Protein AF-A0A838F426-F1 (afdb_monomer)

Nearest PDB structures (foldseek):
  8aw4-assembly1_B  TM=4.23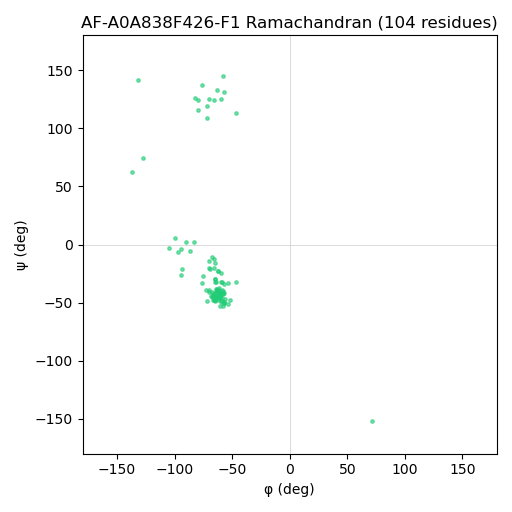3E-01  e=8.401E-02  synthetic construct
  7q1f-assembly1_D  TM=4.205E-01  e=1.550E-01  synthetic construct
  6g4j-assembly1_B  TM=4.223E-01  e=1.832E-01  synthetic construct
  7q1f-assembly2_T  TM=4.199E-01  e=1.832E-01  synthetic construct
  8aw4-assembly1_A  TM=4.110E-01  e=4.224E-01  synthetic construct

Radius of gyration: 15.84 Å; Cα contacts (8 Å, |Δi|>4): 68; chains: 1; bounding box: 32×31×45 Å

Sequence (106 aa):
MKEPLKEKELSALINLLDDPDKEVYRHVTDRLIAFGTSIIPSLEDAWEKTFDPNLHYRLEELIHLIQFETLLKELKQWTNKDQGDLLEGAILISRYQYPDLSIAKI

pLDDT: mean 88.85, std 12.35, range [35.94, 97.0]

Structure (mmCIF, N/CA/C/O backbone):
data_AF-A0A838F426-F1
#
_entry.id   AF-A0A838F426-F1
#
loop_
_atom_site.group_PDB
_atom_site.id
_atom_site.type_symbol
_atom_site.label_atom_id
_atom_site.label_alt_id
_atom_site.label_comp_id
_atom_site.label_asym_id
_atom_site.label_entity_id
_atom_site.label_seq_id
_atom_site.pdbx_PDB_ins_code
_atom_site.Cartn_x
_atom_site.Cartn_y
_atom_site.Cartn_z
_atom_site.occupancy
_atom_site.B_iso_or_equiv
_atom_site.auth_seq_id
_atom_site.auth_comp_id
_atom_site.auth_asym_id
_atom_site.auth_atom_id
_atom_site.pdbx_PDB_model_num
ATOM 1 N N . MET A 1 1 ? 2.588 -20.187 9.489 1.00 35.94 1 MET A N 1
ATOM 2 C CA . MET A 1 1 ? 3.975 -19.694 9.340 1.00 35.94 1 MET A CA 1
ATOM 3 C C . MET A 1 1 ? 4.070 -18.995 7.995 1.00 35.94 1 MET A C 1
ATOM 5 O O . MET A 1 1 ? 3.847 -19.667 7.000 1.00 35.94 1 MET A O 1
ATOM 9 N N . LYS A 1 2 ? 4.301 -17.676 7.946 1.00 41.00 2 LYS A N 1
ATOM 10 C CA . LYS A 1 2 ? 4.697 -17.009 6.694 1.00 41.00 2 LYS A CA 1
ATOM 11 C C . LYS A 1 2 ? 6.196 -17.270 6.518 1.00 41.00 2 LYS A C 1
ATOM 13 O O . LYS A 1 2 ? 6.947 -17.048 7.465 1.00 41.00 2 LYS A O 1
ATOM 18 N N . GLU A 1 3 ? 6.593 -17.844 5.387 1.00 49.00 3 GLU A N 1
ATOM 19 C CA . GLU A 1 3 ? 8.003 -18.075 5.055 1.00 49.00 3 GLU A CA 1
ATOM 20 C C . GLU A 1 3 ? 8.774 -16.743 5.072 1.00 49.00 3 GLU A C 1
ATOM 22 O O . GLU A 1 3 ? 8.195 -15.712 4.717 1.00 49.00 3 GLU A O 1
ATOM 27 N N . PRO A 1 4 ? 10.053 -16.731 5.492 1.00 51.56 4 PRO A N 1
ATOM 28 C CA . PRO A 1 4 ? 10.873 -15.536 5.376 1.00 51.56 4 PRO A CA 1
ATOM 29 C C . PRO A 1 4 ? 10.963 -15.160 3.896 1.00 51.56 4 PRO A C 1
ATOM 31 O O . PRO A 1 4 ? 11.332 -15.993 3.064 1.00 51.56 4 PRO A O 1
ATOM 34 N N . LEU A 1 5 ? 10.586 -13.917 3.584 1.00 57.00 5 LEU A N 1
ATOM 35 C CA . LEU A 1 5 ? 10.709 -13.319 2.258 1.00 57.00 5 LEU A CA 1
ATOM 36 C C . LEU A 1 5 ? 12.112 -13.604 1.717 1.00 57.00 5 LEU A C 1
ATOM 38 O O . LEU A 1 5 ? 13.106 -13.116 2.253 1.00 57.00 5 LEU A O 1
ATOM 42 N N . LYS A 1 6 ? 12.211 -14.413 0.660 1.00 75.00 6 LYS A N 1
ATOM 43 C CA . LYS A 1 6 ? 13.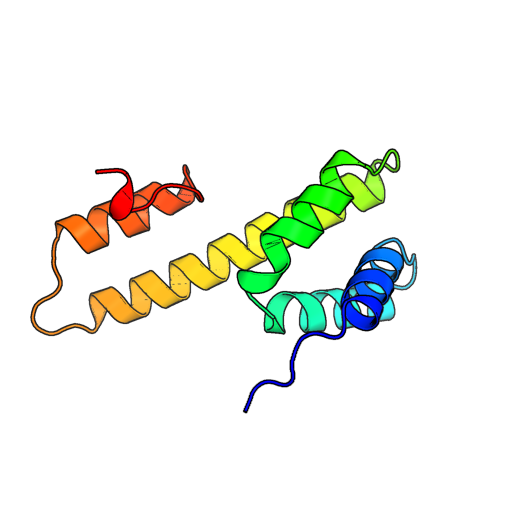469 -14.531 -0.072 1.00 75.00 6 LYS A CA 1
ATOM 44 C C . LYS A 1 6 ? 13.618 -13.215 -0.820 1.00 75.00 6 LYS A C 1
ATOM 46 O O . LYS A 1 6 ? 12.885 -12.990 -1.772 1.00 75.00 6 LYS A O 1
ATOM 51 N N . GLU A 1 7 ? 14.553 -12.357 -0.419 1.00 80.56 7 GLU A N 1
ATOM 52 C CA . GLU A 1 7 ? 14.840 -11.070 -1.088 1.00 80.56 7 GLU A CA 1
ATOM 53 C C . GLU A 1 7 ? 14.940 -11.210 -2.619 1.00 80.56 7 GLU A C 1
ATOM 55 O O . GLU A 1 7 ? 14.505 -10.341 -3.370 1.00 80.56 7 GLU A O 1
ATOM 60 N N . LYS A 1 8 ? 15.427 -12.367 -3.088 1.00 86.50 8 LYS A N 1
ATOM 61 C CA . LYS A 1 8 ? 15.462 -12.742 -4.508 1.00 86.50 8 LYS A CA 1
ATOM 62 C C . LYS A 1 8 ? 14.082 -12.838 -5.170 1.00 86.50 8 LYS A C 1
ATOM 64 O O . LYS A 1 8 ? 13.956 -12.442 -6.319 1.00 86.50 8 LYS A O 1
ATOM 69 N N . GLU A 1 9 ? 13.074 -13.379 -4.483 1.00 90.69 9 GLU A N 1
ATOM 70 C CA . GLU A 1 9 ? 11.692 -13.444 -4.988 1.00 90.69 9 GLU A CA 1
ATOM 71 C C . GLU A 1 9 ? 11.112 -12.036 -5.102 1.00 90.69 9 GLU A C 1
ATOM 73 O O . GLU A 1 9 ? 10.586 -11.685 -6.152 1.00 90.69 9 GLU A O 1
ATOM 78 N N . LEU A 1 10 ? 11.267 -11.208 -4.064 1.00 91.81 10 LEU A N 1
ATOM 79 C CA . LEU A 1 10 ? 10.752 -9.839 -4.076 1.00 91.81 10 LEU A CA 1
ATOM 80 C C . LEU A 1 10 ? 11.399 -9.000 -5.184 1.00 91.81 10 LEU A C 1
ATOM 82 O O . LEU A 1 10 ? 10.696 -8.341 -5.941 1.00 91.81 10 LEU A O 1
ATOM 86 N N . SER A 1 11 ? 12.721 -9.081 -5.331 1.00 90.69 11 SER A N 1
ATOM 87 C CA . SER A 1 11 ? 13.438 -8.382 -6.400 1.00 90.69 11 SER A CA 1
ATOM 88 C C . SER A 1 11 ? 13.021 -8.873 -7.793 1.00 90.69 11 SER A C 1
ATOM 90 O O . SER A 1 11 ? 12.832 -8.061 -8.693 1.00 90.69 11 SER A O 1
ATOM 92 N N . ALA A 1 12 ? 12.798 -10.182 -7.970 1.00 92.75 12 ALA A N 1
ATOM 93 C CA . ALA A 1 12 ? 12.281 -10.722 -9.227 1.00 92.75 12 ALA A CA 1
ATOM 94 C C . ALA A 1 12 ? 10.861 -10.223 -9.538 1.00 92.75 12 ALA A C 1
ATOM 96 O O . ALA A 1 12 ? 10.587 -9.876 -10.679 1.00 92.75 12 ALA A O 1
ATOM 97 N N . LEU A 1 13 ? 9.978 -10.149 -8.537 1.00 95.25 13 LEU A N 1
ATOM 98 C CA . LEU A 1 13 ? 8.626 -9.610 -8.704 1.00 95.25 13 LEU A CA 1
ATOM 99 C C . LEU A 1 13 ? 8.650 -8.123 -9.069 1.00 95.25 13 LEU A C 1
ATOM 101 O O . LEU A 1 13 ? 7.947 -7.720 -9.985 1.00 95.25 13 LEU A O 1
ATOM 105 N N . ILE A 1 14 ? 9.486 -7.320 -8.405 1.00 93.56 14 ILE A N 1
ATOM 106 C CA . ILE A 1 14 ? 9.640 -5.893 -8.724 1.00 93.56 14 ILE A CA 1
ATOM 107 C C . ILE A 1 14 ? 10.102 -5.708 -10.174 1.00 93.56 14 ILE A C 1
ATOM 109 O O . ILE A 1 14 ? 9.547 -4.882 -10.888 1.00 93.56 14 ILE A O 1
ATOM 113 N N . ASN A 1 15 ? 11.053 -6.521 -10.638 1.00 91.25 15 ASN A N 1
ATOM 114 C CA . ASN A 1 15 ? 11.525 -6.471 -12.023 1.00 91.25 15 ASN A CA 1
ATOM 115 C C . ASN A 1 15 ? 10.499 -6.966 -13.051 1.00 91.25 15 ASN A C 1
ATOM 117 O O . ASN A 1 15 ? 10.721 -6.766 -14.231 1.00 91.25 15 ASN A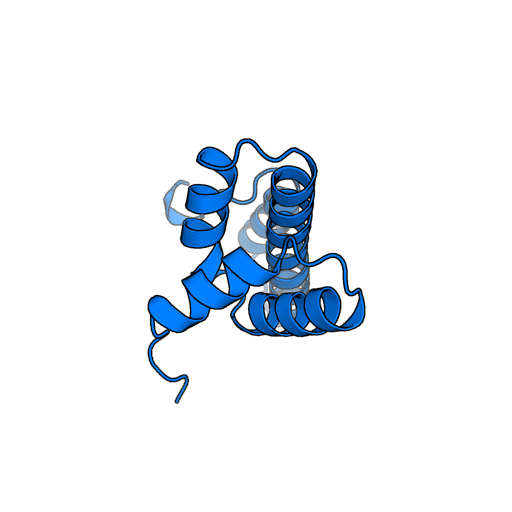 O 1
ATOM 121 N N . LEU A 1 16 ? 9.431 -7.654 -12.641 1.00 95.00 16 LEU A N 1
ATOM 122 C CA . LEU A 1 16 ? 8.343 -8.066 -13.536 1.00 95.00 16 LEU A CA 1
ATOM 123 C C . LEU A 1 16 ? 7.187 -7.056 -13.542 1.00 95.00 16 LEU A C 1
ATOM 125 O O . LEU A 1 16 ? 6.219 -7.232 -14.279 1.00 95.00 16 LEU A O 1
ATOM 129 N N . LEU A 1 17 ? 7.255 -6.001 -12.721 1.00 93.88 17 LEU A N 1
ATOM 130 C CA . LEU A 1 17 ? 6.239 -4.951 -12.719 1.00 93.88 17 LEU A CA 1
ATOM 131 C C . LEU A 1 17 ? 6.261 -4.111 -13.990 1.00 93.88 17 LEU A C 1
ATOM 133 O O . LEU A 1 17 ? 5.248 -3.481 -14.263 1.00 93.88 17 LEU A O 1
ATOM 137 N N . ASP A 1 18 ? 7.349 -4.060 -14.753 1.00 90.44 18 ASP A N 1
ATOM 138 C CA . ASP A 1 18 ? 7.430 -3.333 -16.025 1.00 90.44 18 ASP A CA 1
ATOM 139 C C . ASP A 1 18 ? 6.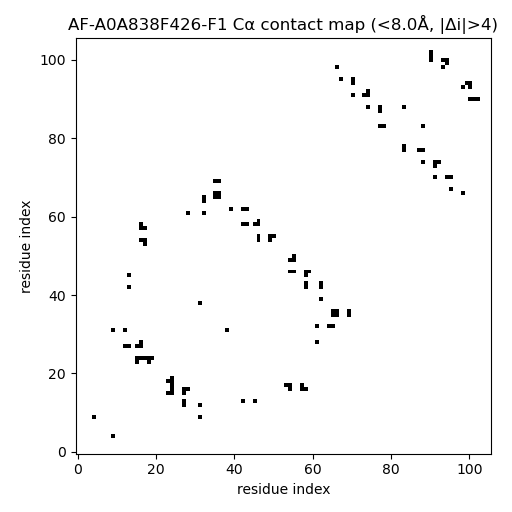952 -4.168 -17.227 1.00 90.44 18 ASP A C 1
ATOM 141 O O . ASP A 1 18 ? 6.808 -3.626 -18.327 1.00 90.44 18 ASP A O 1
ATOM 145 N N . ASP A 1 19 ? 6.629 -5.452 -17.014 1.00 93.06 19 ASP A N 1
ATOM 146 C CA . ASP A 1 19 ? 6.256 -6.376 -18.080 1.00 93.06 19 ASP A CA 1
ATOM 147 C C . ASP A 1 19 ? 5.046 -5.826 -18.875 1.00 93.06 19 ASP A C 1
ATOM 149 O O . ASP A 1 19 ? 4.056 -5.347 -18.287 1.00 93.06 19 ASP A O 1
ATOM 153 N N . PRO A 1 20 ? 5.120 -5.810 -20.221 1.00 90.94 20 PRO A N 1
ATOM 154 C CA . PRO A 1 20 ? 4.027 -5.341 -21.065 1.00 90.94 20 PRO A CA 1
ATOM 155 C C . PRO A 1 20 ? 2.818 -6.291 -21.070 1.00 90.94 20 PRO A C 1
ATOM 157 O O . PRO A 1 20 ? 1.717 -5.859 -21.429 1.00 90.94 20 PRO A O 1
ATOM 160 N N . ASP A 1 21 ? 2.993 -7.562 -20.696 1.00 96.19 21 ASP A N 1
ATOM 161 C CA . ASP A 1 21 ? 1.910 -8.529 -20.557 1.00 96.19 21 ASP A CA 1
ATOM 162 C C . ASP A 1 21 ? 1.061 -8.207 -19.318 1.00 96.19 21 ASP A C 1
ATOM 164 O O . ASP A 1 21 ? 1.508 -8.216 -18.167 1.00 96.19 21 ASP A O 1
ATOM 168 N N . LYS A 1 22 ? -0.222 -7.930 -19.564 1.00 93.12 22 LYS A N 1
ATOM 169 C CA . LYS A 1 22 ? -1.181 -7.542 -18.525 1.00 93.12 22 LYS A CA 1
ATOM 170 C C . LYS A 1 22 ? -1.444 -8.650 -17.512 1.00 93.12 22 LYS A C 1
ATOM 172 O O . LYS A 1 22 ? -1.716 -8.337 -16.355 1.00 93.12 22 LYS A O 1
ATOM 177 N N . GLU A 1 23 ? -1.394 -9.914 -17.922 1.00 95.81 23 GLU A N 1
ATOM 178 C CA . GLU A 1 23 ? -1.602 -11.034 -17.006 1.00 95.81 23 GLU A CA 1
ATOM 179 C C . GLU A 1 23 ? -0.393 -11.213 -16.091 1.00 95.81 23 GLU A C 1
ATOM 181 O O . GLU A 1 23 ? -0.576 -11.440 -14.894 1.00 95.81 23 GLU A O 1
ATOM 186 N N . VAL A 1 24 ? 0.826 -11.036 -16.617 1.00 95.12 24 VAL A N 1
ATOM 187 C CA . VAL A 1 24 ? 2.051 -11.033 -15.802 1.00 95.12 24 VAL A CA 1
ATOM 188 C C . VAL A 1 24 ? 1.986 -9.910 -14.777 1.00 95.12 24 VAL A C 1
ATOM 190 O O . VAL A 1 24 ? 2.083 -10.185 -13.580 1.00 95.12 24 VAL A O 1
ATOM 193 N N . TYR A 1 25 ? 1.720 -8.678 -15.222 1.00 93.69 25 TYR A N 1
ATOM 194 C CA . TYR A 1 25 ? 1.564 -7.530 -14.332 1.00 93.69 25 TYR A CA 1
ATOM 195 C C . TYR A 1 25 ? 0.522 -7.799 -13.239 1.00 93.69 25 TYR A C 1
ATOM 197 O O . TYR A 1 25 ? 0.827 -7.675 -12.056 1.00 93.69 25 TYR A O 1
ATOM 205 N N . ARG A 1 26 ? -0.682 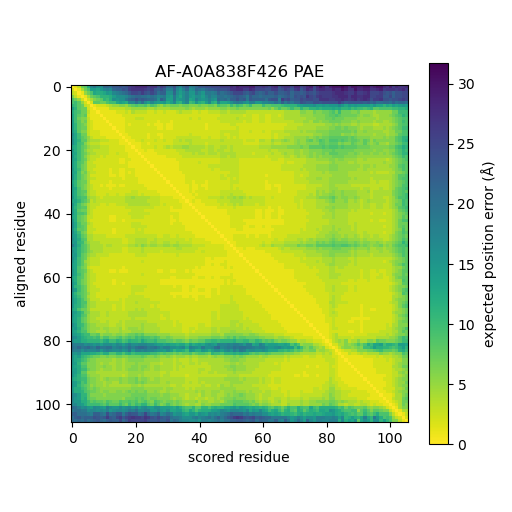-8.255 -13.612 1.00 95.00 26 ARG A N 1
ATOM 206 C CA . ARG A 1 26 ? -1.760 -8.554 -12.658 1.00 95.00 26 ARG A CA 1
ATOM 207 C C . ARG A 1 26 ? -1.327 -9.584 -11.615 1.00 95.00 26 ARG A C 1
ATOM 209 O O . ARG A 1 26 ? -1.492 -9.354 -10.422 1.00 95.00 26 ARG A O 1
ATOM 216 N N . HIS A 1 27 ? -0.750 -10.704 -12.047 1.00 95.81 27 HIS A N 1
ATOM 217 C CA . HIS A 1 27 ? -0.310 -11.763 -11.140 1.00 95.81 27 HIS A CA 1
ATOM 218 C C . HIS A 1 27 ? 0.812 -11.315 -10.196 1.00 95.81 27 HIS A C 1
ATOM 220 O O . HIS A 1 27 ? 0.819 -11.695 -9.022 1.00 95.81 27 HIS A O 1
ATOM 226 N N . VAL A 1 28 ? 1.748 -10.507 -10.694 1.00 95.94 28 VAL A N 1
ATOM 227 C CA . VAL A 1 28 ? 2.837 -9.926 -9.903 1.00 95.94 28 VAL A CA 1
ATOM 228 C C . VAL A 1 28 ? 2.282 -8.947 -8.871 1.00 95.94 28 VAL A C 1
ATOM 230 O O . VAL A 1 28 ? 2.608 -9.062 -7.690 1.00 95.94 28 VAL A O 1
ATOM 233 N N . THR A 1 29 ? 1.395 -8.041 -9.282 1.00 94.62 29 THR A N 1
ATOM 234 C CA . THR A 1 29 ? 0.726 -7.084 -8.396 1.00 94.62 29 THR A CA 1
ATOM 235 C C . THR A 1 29 ? -0.067 -7.792 -7.298 1.00 94.62 29 THR A C 1
ATOM 237 O O . THR A 1 29 ? 0.144 -7.492 -6.124 1.00 94.62 29 THR A O 1
ATOM 240 N N . ASP A 1 30 ? -0.885 -8.796 -7.635 1.00 94.75 30 ASP A N 1
ATOM 241 C CA . ASP A 1 30 ? -1.646 -9.592 -6.658 1.00 94.75 30 ASP A CA 1
ATOM 242 C C . ASP A 1 30 ? -0.716 -10.244 -5.617 1.00 94.75 30 ASP A C 1
ATOM 244 O O . ASP A 1 30 ? -0.995 -10.265 -4.413 1.00 94.75 30 ASP A O 1
ATOM 248 N N . ARG A 1 31 ? 0.431 -10.766 -6.073 1.00 94.69 31 ARG A N 1
ATOM 249 C CA . ARG A 1 31 ? 1.435 -11.384 -5.202 1.00 94.69 31 ARG A CA 1
ATOM 250 C C . ARG A 1 31 ? 2.101 -10.361 -4.283 1.00 94.69 31 ARG A C 1
ATOM 252 O O . ARG A 1 31 ? 2.306 -10.667 -3.109 1.00 94.69 31 ARG A O 1
ATOM 259 N N . LEU A 1 32 ? 2.421 -9.173 -4.794 1.00 94.62 32 LEU A N 1
ATOM 260 C CA . LEU A 1 32 ? 3.022 -8.086 -4.021 1.00 94.62 32 LEU A CA 1
ATOM 261 C C . LEU A 1 32 ? 2.056 -7.556 -2.953 1.00 94.62 32 LEU A C 1
ATOM 263 O O . LEU A 1 32 ? 2.435 -7.457 -1.786 1.00 94.62 32 LEU A O 1
ATOM 267 N N . ILE A 1 33 ? 0.787 -7.341 -3.309 1.00 93.56 33 ILE A N 1
ATOM 268 C CA . ILE A 1 33 ? -0.268 -6.936 -2.366 1.00 93.56 33 ILE A CA 1
ATOM 269 C C . ILE A 1 33 ? -0.414 -7.955 -1.229 1.00 93.56 33 ILE A C 1
ATOM 271 O O . ILE A 1 33 ? -0.533 -7.576 -0.063 1.00 93.56 33 ILE A O 1
ATOM 275 N N . ALA A 1 34 ? -0.324 -9.257 -1.524 1.00 92.06 34 ALA A N 1
ATOM 276 C CA . ALA A 1 34 ? -0.431 -10.310 -0.513 1.00 92.06 34 ALA A CA 1
ATOM 277 C C . ALA A 1 34 ? 0.672 -10.261 0.568 1.00 92.06 34 ALA A C 1
ATOM 279 O O . ALA A 1 34 ? 0.472 -10.772 1.682 1.00 92.06 34 ALA A O 1
ATOM 280 N N . PHE A 1 35 ? 1.826 -9.648 0.278 1.00 91.31 35 PHE A N 1
ATOM 281 C CA . PHE A 1 35 ? 2.857 -9.407 1.288 1.00 91.31 35 PHE A CA 1
ATOM 282 C C . PHE A 1 35 ? 2.492 -8.256 2.238 1.00 91.31 35 PHE A C 1
ATOM 284 O O . PHE A 1 35 ? 2.870 -8.302 3.410 1.00 91.31 35 PHE A O 1
ATOM 291 N N . GLY A 1 36 ? 1.682 -7.294 1.791 1.00 90.12 36 GLY A N 1
ATOM 292 C CA . GLY A 1 36 ? 1.223 -6.159 2.589 1.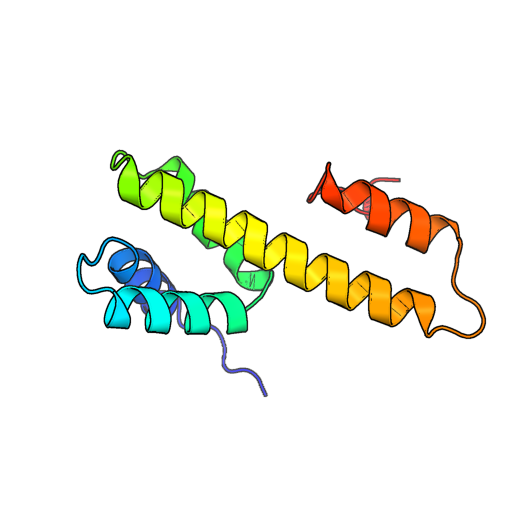00 90.12 36 GLY A CA 1
ATOM 293 C C . GLY A 1 36 ? 2.332 -5.142 2.874 1.00 90.12 36 GLY A C 1
ATOM 294 O O . GLY A 1 36 ? 3.291 -5.011 2.119 1.00 90.12 36 GLY A O 1
ATOM 295 N N . THR A 1 37 ? 2.232 -4.421 3.992 1.00 91.81 37 THR A N 1
ATOM 296 C CA . THR A 1 37 ? 3.138 -3.300 4.312 1.00 91.81 37 THR A CA 1
ATOM 297 C C . THR A 1 37 ? 4.600 -3.683 4.533 1.00 91.81 37 THR A C 1
ATOM 299 O O . THR A 1 37 ? 5.462 -2.812 4.478 1.00 91.81 37 THR A O 1
ATOM 302 N N . SER A 1 38 ? 4.925 -4.963 4.747 1.00 92.06 38 SER A N 1
ATOM 303 C CA . SER A 1 38 ? 6.307 -5.389 5.010 1.00 92.06 38 SER A CA 1
ATOM 304 C C . SER A 1 38 ? 7.253 -5.191 3.826 1.00 92.06 38 SER A C 1
ATOM 306 O O . SER A 1 38 ? 8.462 -5.191 4.029 1.00 92.06 38 SER A O 1
ATOM 308 N N . ILE A 1 39 ? 6.721 -5.065 2.605 1.00 94.12 39 ILE A N 1
ATOM 309 C CA . ILE A 1 39 ? 7.527 -4.864 1.393 1.00 94.12 39 ILE A CA 1
ATOM 310 C C . ILE A 1 39 ? 7.642 -3.394 0.975 1.00 94.12 39 ILE A C 1
ATOM 312 O O . ILE A 1 39 ? 8.418 -3.108 0.071 1.00 94.12 39 ILE A O 1
ATOM 316 N N . ILE A 1 40 ? 6.919 -2.472 1.628 1.00 93.88 40 ILE A N 1
ATOM 317 C CA . ILE A 1 40 ? 6.922 -1.040 1.277 1.00 93.88 40 ILE A CA 1
ATOM 318 C C . ILE A 1 40 ? 8.346 -0.468 1.198 1.00 93.88 40 ILE A C 1
ATOM 320 O O . ILE A 1 40 ? 8.658 0.090 0.151 1.00 93.88 40 ILE A O 1
ATOM 324 N N . PRO A 1 41 ? 9.254 -0.697 2.172 1.00 93.81 41 PRO A N 1
ATOM 325 C CA . PRO A 1 41 ? 10.611 -0.150 2.087 1.00 93.81 41 PRO A CA 1
ATOM 326 C C . PRO A 1 41 ? 11.388 -0.621 0.850 1.00 93.81 41 PRO A C 1
ATOM 328 O O . PRO A 1 41 ? 12.209 0.105 0.304 1.00 93.81 41 PRO A O 1
ATOM 331 N N . SER A 1 42 ? 11.135 -1.849 0.387 1.00 94.50 42 SER A N 1
ATOM 332 C CA . SER A 1 42 ? 11.760 -2.374 -0.831 1.00 94.50 42 SER A CA 1
ATOM 333 C C . SER A 1 42 ? 11.140 -1.795 -2.102 1.00 94.50 42 SER A C 1
ATOM 335 O O . SER A 1 42 ? 11.842 -1.636 -3.097 1.00 94.50 42 SER A O 1
ATOM 337 N N . LEU A 1 43 ? 9.838 -1.498 -2.087 1.00 95.88 43 LEU A N 1
ATOM 338 C CA . LEU A 1 43 ? 9.165 -0.827 -3.199 1.00 95.88 43 LEU A CA 1
ATOM 339 C C . LEU A 1 43 ? 9.604 0.639 -3.305 1.00 95.88 43 LEU A C 1
ATOM 341 O O . LEU A 1 43 ? 9.849 1.102 -4.412 1.00 95.88 43 LEU A O 1
ATOM 345 N N . GLU A 1 44 ? 9.755 1.335 -2.177 1.00 95.38 44 GLU A N 1
ATOM 346 C CA . GLU A 1 44 ? 10.280 2.706 -2.104 1.00 95.38 44 GLU A CA 1
ATOM 347 C C . GLU A 1 44 ? 11.719 2.777 -2.623 1.00 95.38 44 GLU A C 1
ATOM 349 O O . GLU A 1 44 ? 12.020 3.599 -3.481 1.00 95.38 44 GLU A O 1
ATOM 354 N N . ASP A 1 45 ? 12.587 1.850 -2.206 1.00 95.56 45 ASP A N 1
ATOM 355 C CA . ASP A 1 45 ? 13.961 1.758 -2.716 1.00 95.56 45 ASP A CA 1
ATOM 356 C C . ASP A 1 45 ? 14.008 1.553 -4.243 1.00 95.56 45 ASP A C 1
ATOM 358 O O . ASP A 1 45 ? 14.839 2.146 -4.934 1.00 95.56 45 ASP A O 1
ATOM 362 N N . ALA A 1 46 ? 13.101 0.739 -4.794 1.00 95.19 46 ALA A N 1
ATOM 363 C CA . ALA A 1 46 ? 12.980 0.555 -6.238 1.00 95.19 46 ALA A CA 1
ATOM 364 C C . ALA A 1 46 ? 12.417 1.801 -6.942 1.00 95.19 46 ALA A C 1
ATOM 366 O O . ALA A 1 46 ? 12.882 2.151 -8.028 1.00 95.19 46 ALA A O 1
ATOM 367 N N . TRP A 1 47 ? 11.445 2.472 -6.322 1.00 96.62 47 TRP A N 1
ATOM 368 C CA . TRP A 1 47 ? 10.819 3.693 -6.825 1.00 96.62 47 TRP A CA 1
ATOM 369 C C . TRP A 1 47 ? 11.834 4.836 -6.916 1.00 96.62 47 TRP A C 1
ATOM 371 O O . TRP A 1 47 ? 11.937 5.474 -7.959 1.00 96.62 47 TRP A O 1
ATOM 381 N N . GLU A 1 48 ? 12.671 5.018 -5.889 1.00 96.19 48 GLU A N 1
ATOM 382 C CA . GLU A 1 48 ? 13.725 6.042 -5.865 1.00 96.19 48 GLU A CA 1
ATOM 383 C C . GLU A 1 48 ? 14.815 5.812 -6.924 1.00 96.19 48 GLU A C 1
ATOM 385 O O . GLU A 1 48 ? 15.444 6.761 -7.397 1.00 96.19 48 GLU A O 1
ATOM 390 N N . LYS A 1 49 ? 15.076 4.549 -7.286 1.00 95.38 49 LYS A N 1
ATOM 391 C CA . LYS A 1 49 ? 16.171 4.169 -8.194 1.00 95.38 49 LYS A CA 1
ATOM 392 C C . LYS A 1 49 ? 15.760 4.062 -9.654 1.00 95.38 49 LYS A C 1
ATOM 394 O O . LYS A 1 49 ? 16.636 4.074 -10.523 1.00 95.38 49 LYS A O 1
ATOM 399 N N . THR A 1 50 ? 14.476 3.878 -9.941 1.00 94.25 50 THR A N 1
ATOM 400 C CA . THR A 1 50 ? 14.027 3.689 -11.318 1.00 94.25 50 THR A CA 1
ATOM 401 C C . THR A 1 50 ? 14.008 5.007 -12.091 1.00 94.25 50 THR A C 1
ATOM 403 O O . THR A 1 50 ? 13.552 6.038 -11.607 1.00 94.25 50 THR A O 1
ATOM 406 N N . PHE A 1 51 ? 14.486 4.962 -13.335 1.00 93.88 51 PHE A N 1
ATOM 407 C CA . PHE A 1 51 ? 14.377 6.070 -14.289 1.00 93.88 51 PHE A CA 1
ATOM 408 C C . PHE A 1 51 ? 13.315 5.812 -15.365 1.00 93.88 51 PHE A C 1
ATOM 410 O O . PHE A 1 51 ? 13.093 6.676 -16.211 1.00 93.88 51 PHE A O 1
ATOM 417 N N . ASP A 1 52 ? 12.678 4.634 -15.361 1.00 94.19 52 ASP A N 1
ATOM 418 C CA . ASP A 1 52 ? 11.565 4.326 -16.258 1.00 94.19 52 ASP A CA 1
ATOM 419 C C . ASP A 1 52 ? 10.272 4.955 -15.703 1.00 94.19 52 ASP A C 1
ATOM 421 O O . ASP A 1 52 ? 9.803 4.528 -14.642 1.00 94.19 52 ASP A O 1
ATOM 425 N N . PRO A 1 53 ? 9.655 5.925 -16.410 1.00 93.56 53 PRO A N 1
ATOM 426 C CA . PRO A 1 53 ? 8.422 6.567 -15.962 1.00 93.56 53 PRO A CA 1
ATOM 427 C C . PRO A 1 53 ? 7.249 5.598 -15.764 1.00 93.56 53 PRO A C 1
ATOM 429 O O . PRO A 1 53 ? 6.405 5.832 -14.901 1.00 93.56 53 PRO A O 1
ATOM 432 N N . ASN A 1 54 ? 7.171 4.518 -16.549 1.00 93.19 54 ASN A N 1
ATOM 433 C CA . ASN A 1 54 ? 6.100 3.530 -16.423 1.00 93.19 54 ASN A CA 1
ATOM 434 C C . ASN A 1 54 ? 6.281 2.698 -15.150 1.00 93.19 54 ASN A C 1
ATOM 436 O O . ASN A 1 54 ? 5.343 2.561 -14.367 1.00 93.19 54 ASN A O 1
ATOM 440 N N . LEU A 1 55 ? 7.491 2.183 -14.912 1.00 94.25 55 LEU A N 1
ATOM 441 C CA . LEU A 1 55 ? 7.793 1.447 -13.686 1.00 94.25 55 LEU A CA 1
ATOM 442 C C . LEU A 1 55 ? 7.646 2.338 -12.445 1.00 94.25 55 LEU A C 1
ATOM 444 O O . LEU A 1 55 ? 7.082 1.896 -11.448 1.00 94.25 55 LEU A O 1
ATOM 448 N N . HIS A 1 56 ? 8.078 3.600 -12.524 1.00 96.19 56 HIS A N 1
ATOM 449 C CA . HIS A 1 56 ? 7.911 4.583 -11.453 1.00 96.19 56 HIS A CA 1
ATOM 450 C C . HIS A 1 56 ? 6.431 4.765 -11.084 1.00 96.19 56 HIS A C 1
ATOM 452 O O . HIS A 1 56 ? 6.065 4.619 -9.920 1.00 96.19 56 HIS A O 1
ATOM 458 N N . TYR A 1 57 ? 5.564 4.991 -12.079 1.00 95.12 57 TYR A N 1
ATOM 459 C CA . TYR A 1 57 ? 4.117 5.102 -11.869 1.00 95.12 57 TYR A CA 1
ATOM 460 C C . TYR A 1 57 ? 3.509 3.817 -11.284 1.00 95.12 57 TYR A C 1
ATOM 462 O O . TYR A 1 57 ? 2.734 3.866 -10.333 1.00 95.12 57 TYR A O 1
ATOM 470 N N . ARG A 1 58 ? 3.887 2.643 -11.807 1.00 95.75 58 ARG A N 1
ATOM 471 C CA . ARG A 1 58 ? 3.378 1.350 -11.315 1.00 95.75 58 ARG A CA 1
ATOM 472 C C . ARG A 1 58 ? 3.781 1.077 -9.864 1.00 95.75 58 ARG A C 1
ATOM 474 O O . ARG A 1 58 ? 2.981 0.515 -9.119 1.00 95.75 58 ARG A O 1
ATOM 481 N N . LEU A 1 59 ? 4.999 1.451 -9.472 1.00 97.00 59 LEU A N 1
ATOM 482 C CA . LEU A 1 59 ? 5.475 1.333 -8.094 1.00 97.00 59 LEU A CA 1
ATOM 483 C C . LEU A 1 59 ? 4.715 2.277 -7.159 1.00 97.00 59 LEU A C 1
ATOM 485 O O . LEU A 1 59 ? 4.271 1.837 -6.103 1.00 97.00 59 LEU A O 1
ATOM 489 N N . GLU A 1 60 ? 4.515 3.532 -7.565 1.00 95.88 60 GLU A N 1
ATOM 490 C CA . GLU A 1 60 ? 3.750 4.527 -6.803 1.00 95.88 60 GLU A CA 1
ATOM 491 C C . GLU A 1 60 ? 2.316 4.047 -6.531 1.00 95.88 60 GLU A C 1
ATOM 493 O O . GLU A 1 60 ? 1.894 3.955 -5.377 1.00 95.88 60 GLU A O 1
ATOM 498 N N . GLU A 1 61 ? 1.594 3.636 -7.578 1.00 95.56 61 GLU A N 1
ATOM 499 C CA . GLU A 1 61 ? 0.233 3.096 -7.461 1.00 95.56 61 GLU A CA 1
ATOM 500 C C . GLU A 1 61 ? 0.180 1.862 -6.550 1.00 95.56 61 GLU A C 1
ATOM 502 O O . GLU A 1 61 ? -0.721 1.731 -5.719 1.00 95.56 61 GLU A O 1
ATOM 507 N N . LEU A 1 62 ? 1.160 0.960 -6.662 1.00 96.25 62 LEU A N 1
ATOM 508 C CA . LEU A 1 62 ? 1.226 -0.241 -5.835 1.00 96.25 62 LEU A CA 1
ATOM 509 C C . LEU A 1 62 ? 1.457 0.087 -4.354 1.00 96.25 62 LEU A C 1
ATOM 511 O O . LEU A 1 62 ? 0.796 -0.496 -3.491 1.00 96.25 62 LEU A O 1
ATOM 515 N N . ILE A 1 63 ? 2.376 1.009 -4.051 1.00 96.19 63 ILE A N 1
ATOM 516 C CA . ILE A 1 63 ? 2.645 1.460 -2.680 1.00 96.19 63 ILE A CA 1
ATOM 517 C C . ILE A 1 63 ? 1.368 2.055 -2.080 1.00 96.19 63 ILE A C 1
ATOM 519 O O . ILE A 1 63 ? 0.946 1.631 -0.998 1.00 96.19 63 ILE A O 1
ATOM 523 N N . HIS A 1 64 ? 0.705 2.962 -2.804 1.00 94.62 64 HIS A N 1
ATOM 524 C CA . HIS A 1 64 ? -0.547 3.572 -2.360 1.00 94.62 64 HIS A CA 1
ATOM 525 C C . HIS A 1 64 ? -1.659 2.546 -2.145 1.00 94.62 64 HIS A C 1
ATOM 527 O O . HIS A 1 64 ? -2.360 2.603 -1.132 1.00 94.62 64 HIS A O 1
ATOM 533 N N . LEU A 1 65 ? -1.802 1.573 -3.046 1.00 95.25 65 LEU A N 1
ATOM 534 C CA . LEU A 1 65 ? -2.800 0.517 -2.923 1.00 95.25 65 LEU A CA 1
ATOM 535 C C . LEU A 1 65 ? -2.573 -0.333 -1.665 1.00 95.25 65 LEU A C 1
ATOM 537 O O . LEU A 1 65 ? -3.504 -0.539 -0.886 1.00 95.25 65 LEU A O 1
ATOM 541 N N . ILE A 1 66 ? -1.335 -0.771 -1.416 1.00 95.12 66 ILE A N 1
ATOM 542 C CA . ILE A 1 66 ? -0.983 -1.558 -0.223 1.00 95.12 66 ILE A CA 1
ATOM 543 C C . ILE A 1 66 ? -1.262 -0.764 1.060 1.00 95.12 66 ILE A C 1
ATOM 545 O O . ILE A 1 66 ? -1.830 -1.305 2.019 1.00 95.12 66 ILE A O 1
ATOM 549 N N . GLN A 1 67 ? -0.872 0.512 1.092 1.00 94.00 67 GLN A N 1
ATOM 550 C CA . GLN A 1 67 ? -1.119 1.401 2.228 1.00 94.00 67 GLN A CA 1
ATOM 551 C C . GLN A 1 67 ? -2.621 1.582 2.472 1.00 94.00 67 GLN A C 1
ATOM 553 O O . GLN A 1 67 ? -3.080 1.440 3.607 1.00 94.00 67 GLN A O 1
ATOM 558 N N . PHE A 1 68 ? -3.396 1.827 1.413 1.00 94.25 68 PHE A N 1
ATOM 559 C CA . PHE A 1 68 ? -4.838 2.027 1.491 1.00 94.25 68 PHE A CA 1
ATOM 560 C C . PHE A 1 68 ? -5.580 0.775 1.967 1.00 94.25 68 PHE A C 1
ATOM 562 O O . PHE A 1 68 ? -6.393 0.857 2.889 1.00 94.25 68 PHE A O 1
ATOM 569 N N . GLU A 1 69 ? -5.292 -0.397 1.394 1.00 93.94 69 GLU A N 1
ATOM 570 C CA . GLU A 1 69 ? -5.927 -1.652 1.814 1.00 93.94 69 GLU A CA 1
ATOM 571 C C . GLU A 1 69 ? -5.609 -1.988 3.271 1.00 93.94 69 GLU A C 1
ATOM 573 O O . GLU A 1 69 ? -6.483 -2.436 4.025 1.00 93.94 69 GLU A O 1
ATOM 578 N N . TH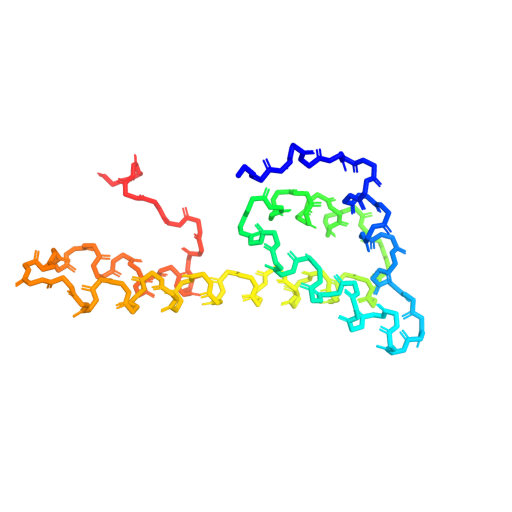R A 1 70 ? -4.368 -1.728 3.688 1.00 93.06 70 THR A N 1
ATOM 579 C CA . THR A 1 70 ? -3.945 -1.930 5.075 1.00 93.06 70 THR A CA 1
ATOM 580 C C . THR A 1 70 ? -4.685 -0.986 6.009 1.00 93.06 70 THR A C 1
ATOM 582 O O . THR A 1 70 ? -5.270 -1.442 6.992 1.00 93.06 70 THR A O 1
ATOM 585 N N . LEU A 1 71 ? -4.746 0.302 5.671 1.00 94.44 71 LEU A N 1
ATOM 586 C CA . LEU A 1 71 ? -5.481 1.291 6.446 1.00 94.44 71 LEU A CA 1
ATOM 587 C C . L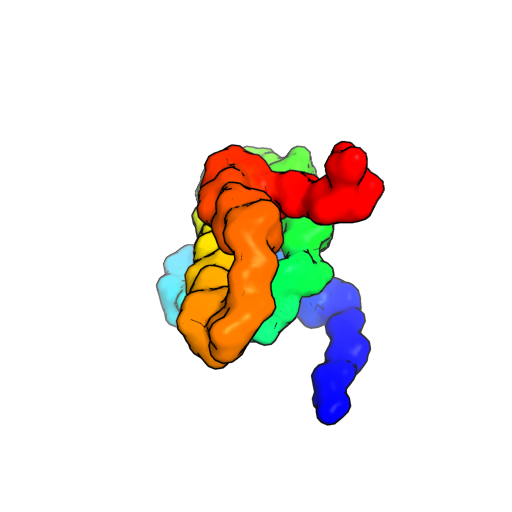EU A 1 71 ? -6.967 0.929 6.556 1.00 94.44 71 LEU A C 1
ATOM 589 O O . LEU A 1 71 ? -7.543 0.960 7.643 1.00 94.44 71 LEU A O 1
ATOM 593 N N . LEU A 1 72 ? -7.597 0.538 5.448 1.00 94.75 72 LEU A N 1
ATOM 594 C CA . LEU A 1 72 ? -9.002 0.143 5.434 1.00 94.75 72 LEU A CA 1
ATOM 595 C C . LEU A 1 72 ? -9.249 -1.074 6.334 1.00 94.75 72 LEU A C 1
ATOM 597 O O . LEU A 1 72 ? -10.262 -1.141 7.035 1.00 94.75 72 LEU A O 1
ATOM 601 N N . LYS A 1 73 ? -8.331 -2.044 6.329 1.00 93.88 73 LYS A N 1
ATOM 602 C CA . LYS A 1 73 ? -8.391 -3.214 7.207 1.00 93.88 73 LYS A CA 1
ATOM 603 C C . LYS A 1 73 ? -8.250 -2.822 8.677 1.00 93.88 73 LYS A C 1
ATOM 605 O O . LYS A 1 73 ? -9.032 -3.302 9.494 1.00 93.88 73 LYS A O 1
ATOM 610 N N . GLU A 1 74 ? -7.301 -1.956 9.010 1.00 93.44 74 GLU A N 1
ATOM 611 C CA . GLU A 1 74 ? -7.078 -1.473 10.377 1.00 93.44 74 GLU A CA 1
ATOM 612 C C . GLU A 1 74 ? -8.268 -0.646 10.888 1.00 93.44 74 GLU A C 1
ATOM 614 O O . GLU A 1 74 ? -8.739 -0.875 12.000 1.00 93.44 74 GLU A O 1
ATOM 619 N N . LEU A 1 75 ? -8.850 0.223 10.055 1.00 93.69 75 LEU A N 1
ATOM 620 C CA . LEU A 1 75 ? -10.079 0.962 10.373 1.00 93.69 75 LEU A CA 1
ATOM 621 C C . LEU A 1 75 ? -11.266 0.025 10.629 1.00 93.69 75 LEU A C 1
ATOM 623 O O . LEU A 1 75 ? -12.002 0.191 11.604 1.00 93.69 75 LEU A O 1
ATOM 627 N N . LYS A 1 76 ? -11.449 -1.003 9.791 1.00 94.56 76 LYS A N 1
ATOM 628 C CA . LYS A 1 76 ? -12.475 -2.037 10.016 1.00 94.56 76 LYS A CA 1
ATOM 629 C C . LYS A 1 76 ? -12.237 -2.795 11.320 1.00 94.56 76 LYS A C 1
ATOM 631 O O . LYS A 1 76 ? -13.186 -3.140 12.009 1.00 94.56 76 LYS A O 1
ATOM 636 N N . GLN A 1 77 ? -10.988 -3.072 11.677 1.00 93.50 77 GLN A N 1
ATOM 637 C CA . GLN A 1 77 ? -10.678 -3.719 12.951 1.00 93.50 77 GLN A CA 1
ATOM 638 C C . GLN A 1 77 ? -10.982 -2.799 14.133 1.00 93.50 77 GLN A C 1
ATOM 640 O O . GLN A 1 77 ? -11.602 -3.247 15.091 1.00 93.50 77 GLN A O 1
ATOM 645 N N . TRP A 1 78 ? -10.603 -1.524 14.048 1.00 93.44 78 TRP A N 1
ATOM 646 C CA . TRP A 1 78 ? -10.867 -0.525 15.080 1.00 93.44 78 TRP A CA 1
ATOM 647 C C . TRP A 1 78 ? -12.368 -0.322 15.329 1.00 93.44 78 TRP A C 1
ATOM 649 O O . TRP A 1 78 ? -12.802 -0.376 16.475 1.00 93.44 78 TRP A O 1
ATOM 659 N N . THR A 1 79 ? -13.175 -0.193 14.271 1.00 91.19 79 THR A N 1
ATOM 660 C CA . THR A 1 79 ? -14.643 -0.034 14.390 1.00 91.19 79 THR A CA 1
ATOM 661 C C . THR A 1 79 ? -15.353 -1.225 15.039 1.00 91.19 79 THR A C 1
ATOM 663 O O . THR A 1 79 ? -16.437 -1.054 15.586 1.00 91.19 79 THR A O 1
ATOM 666 N N . ASN A 1 80 ? -14.754 -2.419 15.007 1.00 92.00 80 ASN A N 1
ATOM 667 C CA . ASN A 1 80 ? -15.297 -3.623 15.641 1.00 92.00 80 ASN A CA 1
ATOM 668 C C . ASN A 1 80 ? -14.834 -3.808 17.102 1.00 92.00 80 ASN A C 1
ATOM 670 O O . ASN A 1 80 ? -15.163 -4.823 17.713 1.00 92.00 80 ASN A O 1
ATOM 674 N N . LYS A 1 81 ? -14.047 -2.882 17.670 1.00 90.31 81 LYS A N 1
ATOM 675 C CA . LYS A 1 81 ? -13.635 -2.929 19.082 1.00 90.31 81 LYS A CA 1
ATOM 676 C C . LYS A 1 81 ? -14.744 -2.352 19.972 1.00 90.31 81 LYS A C 1
ATOM 678 O O . LYS A 1 81 ? -15.117 -1.196 19.808 1.00 90.31 81 LYS A O 1
ATOM 683 N N . ASP A 1 82 ? -15.184 -3.110 20.981 1.00 76.25 82 ASP A N 1
ATOM 684 C CA . ASP A 1 82 ? -16.241 -2.692 21.927 1.00 76.25 82 ASP A CA 1
ATOM 685 C C . ASP A 1 82 ? -15.905 -1.411 22.722 1.00 76.25 82 ASP A C 1
ATOM 687 O O . ASP A 1 82 ? -16.800 -0.699 23.173 1.00 76.25 82 ASP A O 1
ATOM 691 N N . GLN A 1 83 ? -14.615 -1.102 22.897 1.00 80.62 83 GLN A N 1
ATOM 692 C CA . GLN A 1 83 ? -14.109 0.126 23.528 1.00 80.62 83 GLN A CA 1
ATOM 693 C C . GLN A 1 83 ? -12.923 0.679 22.724 1.00 80.62 83 GLN A C 1
ATOM 695 O O . GLN A 1 83 ? -11.788 0.699 23.197 1.00 80.62 83 GLN A O 1
ATOM 700 N N . GLY A 1 84 ? -13.162 1.049 21.465 1.00 77.56 84 GLY A N 1
ATOM 701 C CA . GLY A 1 84 ? -12.133 1.661 20.623 1.00 77.56 84 GLY A CA 1
ATOM 702 C C . GLY A 1 84 ? -11.652 3.008 21.177 1.00 77.56 84 GLY A C 1
ATOM 703 O O . GLY A 1 84 ? -12.460 3.868 21.524 1.00 77.56 84 GLY A O 1
ATOM 704 N N . ASP A 1 85 ? -10.334 3.207 21.231 1.00 89.38 85 ASP A N 1
ATOM 705 C CA . ASP A 1 85 ? -9.736 4.503 21.564 1.00 89.38 85 ASP A CA 1
ATOM 706 C C . ASP A 1 85 ? -9.968 5.487 20.403 1.00 89.38 85 ASP A C 1
ATOM 708 O O . ASP A 1 85 ? -9.625 5.204 19.251 1.00 89.38 85 ASP A O 1
ATOM 712 N N . LEU A 1 86 ? -10.565 6.647 20.687 1.00 91.38 86 LEU A N 1
ATOM 713 C CA . LEU A 1 86 ? -10.826 7.681 19.682 1.00 91.38 86 LEU A CA 1
ATOM 714 C C . LEU A 1 86 ? -9.538 8.262 19.093 1.00 91.38 86 LEU A C 1
ATOM 716 O O . LEU A 1 86 ? -9.527 8.626 17.916 1.00 91.38 86 LEU A O 1
ATOM 720 N N . LEU A 1 87 ? -8.460 8.335 19.877 1.00 90.94 87 LEU A N 1
ATOM 721 C CA . LEU A 1 87 ? -7.164 8.791 19.385 1.00 90.94 87 LEU A CA 1
ATOM 722 C C . LEU A 1 87 ? -6.597 7.801 18.363 1.00 90.94 87 LEU A C 1
ATOM 724 O O . LEU A 1 87 ? -6.131 8.221 17.305 1.00 90.94 87 LEU A O 1
ATOM 728 N N . GLU A 1 88 ? -6.707 6.495 18.628 1.00 90.94 88 GLU A N 1
ATOM 729 C CA . GLU A 1 88 ? -6.326 5.443 17.674 1.00 90.94 88 GLU A CA 1
ATOM 730 C C . GLU A 1 88 ? -7.087 5.614 16.348 1.00 90.94 88 GLU A C 1
ATOM 732 O O . GLU A 1 88 ? -6.478 5.631 15.278 1.00 90.94 88 GLU A O 1
ATOM 737 N N . GLY A 1 89 ? -8.404 5.83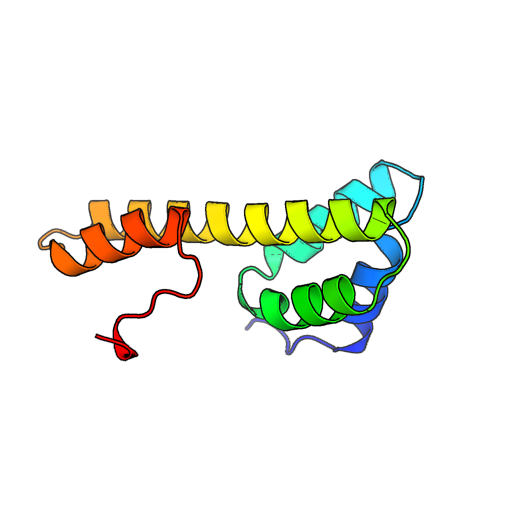5 16.414 1.00 92.50 89 GLY A N 1
ATOM 738 C CA . GLY A 1 89 ? -9.235 6.081 15.234 1.00 92.50 89 GLY A CA 1
ATOM 739 C C . GLY A 1 89 ? -8.836 7.340 14.459 1.00 92.50 89 GLY A C 1
ATOM 740 O O . GLY A 1 89 ? -8.716 7.302 13.233 1.00 92.50 89 GLY A O 1
ATOM 741 N N . ALA A 1 90 ? -8.581 8.449 15.156 1.00 92.75 90 ALA A N 1
ATOM 742 C CA . ALA A 1 90 ? -8.153 9.702 14.534 1.00 92.75 90 ALA A CA 1
ATOM 743 C C . ALA A 1 90 ? -6.795 9.561 13.822 1.00 92.75 90 ALA A C 1
ATOM 745 O O . ALA A 1 90 ? -6.611 10.083 12.717 1.00 92.75 90 ALA A O 1
ATOM 746 N N . ILE A 1 91 ? -5.860 8.815 14.417 1.00 92.50 91 ILE A N 1
ATOM 747 C CA . ILE A 1 91 ? -4.551 8.525 13.820 1.00 92.50 91 ILE A CA 1
ATOM 748 C C . ILE A 1 91 ? -4.706 7.655 12.572 1.00 92.50 91 ILE A C 1
ATOM 750 O O . ILE A 1 91 ? -4.101 7.969 11.548 1.00 92.50 91 ILE A O 1
ATOM 754 N N . LEU A 1 92 ? -5.543 6.613 12.615 1.00 93.56 92 LEU A N 1
ATOM 755 C CA . LEU A 1 92 ? -5.834 5.791 11.438 1.00 93.56 92 LEU A CA 1
ATOM 756 C C . LEU A 1 92 ? -6.373 6.652 10.289 1.00 93.56 92 LEU A C 1
ATOM 758 O O . LEU A 1 92 ? -5.822 6.618 9.195 1.00 93.56 92 LEU A O 1
ATOM 762 N N . ILE A 1 93 ? -7.376 7.498 10.533 1.00 92.75 93 ILE A N 1
ATOM 763 C CA . ILE A 1 93 ? -7.915 8.392 9.492 1.00 92.75 93 ILE A CA 1
ATOM 764 C C . ILE A 1 93 ? -6.818 9.308 8.928 1.00 92.75 93 ILE A C 1
ATOM 766 O O . ILE A 1 93 ? -6.711 9.481 7.715 1.00 92.75 93 ILE A O 1
ATOM 770 N N . SER A 1 94 ? -5.965 9.853 9.796 1.00 93.38 94 SER A N 1
ATOM 771 C CA . SER A 1 94 ? -4.876 10.753 9.399 1.00 93.38 94 SER A CA 1
ATOM 772 C C . SER A 1 94 ? -3.825 10.058 8.524 1.00 93.38 94 SER A C 1
ATOM 774 O O . SER A 1 94 ? -3.243 10.693 7.643 1.00 93.38 94 SER A O 1
ATOM 776 N N . ARG A 1 95 ? -3.625 8.743 8.696 1.00 92.62 95 ARG A N 1
ATOM 777 C CA . ARG A 1 95 ? -2.709 7.938 7.872 1.00 92.62 95 ARG A CA 1
ATOM 778 C C . ARG A 1 95 ? -3.124 7.810 6.409 1.00 92.62 95 ARG A C 1
ATOM 780 O O . ARG A 1 95 ? -2.293 7.419 5.600 1.00 92.62 95 ARG A O 1
ATOM 787 N N . TYR A 1 96 ? -4.351 8.189 6.044 1.00 90.62 96 TYR A N 1
ATOM 788 C CA . TYR A 1 96 ? -4.735 8.299 4.635 1.00 90.62 96 TYR A CA 1
ATOM 789 C C . TYR A 1 96 ? -3.895 9.350 3.892 1.00 90.62 96 TYR A C 1
ATOM 791 O O . TYR A 1 96 ? -3.458 9.114 2.773 1.00 90.62 96 TYR A O 1
ATOM 799 N N . GLN A 1 97 ? -3.647 10.497 4.532 1.00 89.19 97 GLN A N 1
ATOM 800 C CA . GLN A 1 97 ? -2.839 11.583 3.967 1.00 89.19 97 GLN A CA 1
ATOM 801 C C . GLN A 1 97 ? -1.369 11.503 4.404 1.00 89.19 97 GLN A C 1
ATOM 803 O O . GLN A 1 97 ? -0.492 12.006 3.704 1.00 89.19 97 GLN A O 1
ATOM 808 N N . TYR A 1 98 ? -1.103 10.890 5.563 1.00 90.25 98 TYR A N 1
ATOM 809 C CA . TYR A 1 98 ? 0.226 10.788 6.168 1.00 90.25 98 TYR A CA 1
ATOM 810 C C . TYR A 1 98 ? 0.563 9.325 6.518 1.00 90.25 98 TYR A C 1
ATOM 812 O O . TYR A 1 98 ? 0.515 8.963 7.698 1.00 90.25 98 TYR A O 1
ATOM 820 N N . PRO A 1 99 ? 0.892 8.468 5.531 1.00 86.56 99 PRO A N 1
ATOM 821 C CA . PRO A 1 99 ? 1.064 7.022 5.736 1.00 86.56 99 PRO A CA 1
ATOM 822 C C . PRO A 1 99 ? 2.052 6.643 6.852 1.00 86.56 99 PRO A C 1
ATOM 824 O O . PRO A 1 99 ? 1.810 5.675 7.580 1.00 86.56 99 PRO A O 1
ATOM 827 N N . ASP A 1 100 ? 3.100 7.454 7.039 1.00 84.12 100 ASP A N 1
ATOM 828 C CA . ASP A 1 100 ? 4.187 7.261 8.015 1.00 84.12 100 ASP A CA 1
ATOM 829 C C . ASP A 1 100 ? 3.877 7.746 9.439 1.00 84.12 100 ASP A C 1
ATOM 831 O O . ASP A 1 100 ? 4.744 7.711 10.330 1.00 84.12 100 ASP A O 1
ATOM 835 N N . LEU A 1 101 ? 2.662 8.253 9.667 1.00 85.38 101 LEU A N 1
ATOM 836 C CA . LEU A 1 101 ? 2.226 8.692 10.984 1.00 85.38 101 LEU A CA 1
ATOM 837 C C . LEU A 1 101 ? 2.145 7.480 11.923 1.00 85.38 101 LEU A C 1
ATOM 839 O O . LEU A 1 101 ? 1.450 6.502 11.654 1.00 85.38 101 LEU A O 1
ATOM 843 N N . SER A 1 102 ? 2.854 7.553 13.049 1.00 73.06 102 SER A N 1
ATOM 844 C CA . SER A 1 102 ? 2.945 6.473 14.033 1.00 73.06 102 SER A CA 1
ATOM 845 C C . SER A 1 102 ? 2.706 7.007 15.439 1.00 73.06 102 SER A C 1
ATOM 847 O O . SER A 1 102 ? 3.205 8.076 15.782 1.00 73.06 102 SER A O 1
ATOM 849 N N . ILE A 1 103 ? 2.002 6.223 16.264 1.00 65.81 103 ILE A N 1
ATOM 850 C CA . ILE A 1 103 ? 1.741 6.523 17.682 1.00 65.81 103 ILE A CA 1
ATOM 851 C C . ILE A 1 103 ? 3.052 6.717 18.452 1.00 65.81 103 ILE A C 1
ATOM 853 O O . ILE A 1 103 ? 3.121 7.568 19.320 1.00 65.81 103 ILE A O 1
ATOM 857 N N . ALA A 1 104 ? 4.121 5.990 18.103 1.00 61.44 104 ALA A N 1
ATOM 858 C CA . ALA A 1 104 ? 5.420 6.122 18.771 1.00 61.44 104 ALA A CA 1
ATOM 859 C C . ALA A 1 104 ? 6.113 7.480 18.531 1.00 61.44 104 ALA A C 1
ATOM 861 O O . ALA A 1 104 ? 7.130 7.765 19.160 1.00 61.44 104 ALA A O 1
ATOM 862 N N . LYS A 1 105 ? 5.606 8.287 17.590 1.00 51.75 105 LYS A N 1
ATOM 863 C CA . LYS A 1 105 ? 6.087 9.644 17.296 1.00 51.75 105 LYS A CA 1
ATOM 864 C C . LYS A 1 105 ? 5.210 10.734 17.940 1.00 51.75 105 LYS A C 1
ATOM 866 O O . LYS A 1 105 ? 5.439 11.908 17.653 1.00 51.75 105 LYS A O 1
ATOM 871 N N . ILE A 1 106 ? 4.221 10.357 18.756 1.00 53.56 106 ILE A N 1
ATOM 872 C CA . ILE A 1 106 ? 3.316 11.243 19.508 1.00 53.56 106 ILE A CA 1
ATOM 873 C C . ILE A 1 106 ? 3.597 11.058 20.999 1.00 53.56 106 ILE A C 1
ATOM 875 O O . ILE A 1 106 ? 3.708 12.090 21.694 1.00 53.56 106 ILE A O 1
#

Foldseek 3Di:
DPPPPPVVVLVVLLVQCLPPDPVSNVVSLVVLLVVAPVCLVVLVVVLVPDPDPSSVVSSVVSSLVSLVVVLVVVLVVQVPDPDRDVVSNVQSVVCNVVVPRDPVVD

Mean predicted aligned error: 5.46 Å

Secondary structure (DSSP, 8-state):
-PPP--HHHHHHHHHTTT-S-HHHHHHHHHHHHHHGGGGHHHHHHHHHH---HHHHHHHHHHHHHHHHHHHHHHHHHHHT-TT--HHHHHHHHHTTT-TT--GGG-

Solvent-accessible surface area (backbone atoms only — not comparable to full-atom values): 6291 Å² total; per-residue (Å²): 133,84,75,80,81,52,66,68,57,57,53,53,43,61,68,38,56,65,47,86,50,65,67,57,27,50,56,42,50,55,55,54,50,73,62,35,72,84,48,44,70,61,46,50,56,49,39,76,68,49,85,48,70,66,46,32,50,52,41,51,54,49,52,52,50,34,52,48,56,50,49,54,52,51,51,56,54,47,75,70,42,97,79,55,57,65,67,60,52,53,51,55,62,48,28,76,84,37,73,86,68,53,78,93,80,110